Protein AF-K1RLB1-F1 (afdb_monomer_lite)

Foldseek 3Di:
DCCLLVNDPDPDDFDDDVNHTVVVVPPVSNVVDDDDDPDDDDDQADFQQRRQQVVCVVVVHDNVRSNVVSCVVCVVVVNNVRRGPGPNVD

Structure (mmCIF, N/CA/C/O backbone):
data_AF-K1RLB1-F1
#
_entry.id   AF-K1RLB1-F1
#
loop_
_atom_site.group_PDB
_atom_site.id
_atom_site.type_symbol
_atom_site.label_atom_id
_atom_site.label_alt_id
_atom_site.label_comp_id
_atom_site.label_asym_id
_atom_site.label_entity_id
_atom_site.label_seq_id
_atom_site.pdbx_PDB_ins_code
_atom_site.Cartn_x
_atom_site.Cartn_y
_atom_site.Cartn_z
_atom_site.occupancy
_atom_site.B_iso_or_equiv
_atom_site.auth_seq_id
_atom_site.auth_comp_id
_atom_site.auth_asym_id
_atom_site.auth_atom_id
_atom_site.pdbx_PDB_model_num
ATOM 1 N N . MET A 1 1 ? -7.207 9.605 9.628 1.00 85.94 1 MET A N 1
ATOM 2 C CA . MET A 1 1 ? -7.101 8.512 8.633 1.00 85.94 1 MET A CA 1
ATOM 3 C C . MET A 1 1 ? -6.893 7.124 9.240 1.00 85.94 1 MET A C 1
ATOM 5 O O . MET A 1 1 ? -7.615 6.215 8.864 1.00 85.94 1 MET A O 1
ATOM 9 N N . LYS A 1 2 ? -5.981 6.942 10.211 1.00 88.75 2 LYS A N 1
ATOM 10 C CA . LYS A 1 2 ? -5.686 5.622 10.817 1.00 88.75 2 LYS A CA 1
ATOM 11 C C . LYS A 1 2 ? -6.922 4.865 11.343 1.00 88.75 2 LYS A C 1
ATOM 13 O O . LYS A 1 2 ? -7.008 3.662 11.126 1.00 88.75 2 LYS A O 1
ATOM 18 N N . MET A 1 3 ? -7.895 5.565 11.940 1.00 92.94 3 MET A N 1
ATOM 19 C CA . MET A 1 3 ? -9.155 4.943 12.382 1.00 92.94 3 MET A CA 1
ATOM 20 C C . MET A 1 3 ? -9.987 4.379 11.223 1.00 92.94 3 MET A C 1
ATOM 22 O O . MET A 1 3 ? -10.409 3.230 11.266 1.00 92.94 3 MET A O 1
ATOM 26 N N . ILE A 1 4 ? -10.138 5.146 10.139 1.00 91.88 4 ILE A N 1
ATOM 27 C CA . ILE A 1 4 ? -10.851 4.697 8.933 1.00 91.88 4 ILE A CA 1
ATOM 28 C C . ILE A 1 4 ? -10.137 3.501 8.297 1.00 91.88 4 ILE A C 1
ATOM 30 O O . ILE A 1 4 ? -10.791 2.634 7.746 1.00 91.88 4 ILE A O 1
ATOM 34 N N . CYS A 1 5 ? -8.812 3.398 8.396 1.00 91.12 5 CYS A N 1
ATOM 35 C CA . CYS A 1 5 ? -8.056 2.262 7.861 1.00 91.12 5 CYS A CA 1
ATOM 36 C C . CYS A 1 5 ? -8.046 1.022 8.774 1.00 91.12 5 CYS A C 1
ATOM 38 O O . CYS A 1 5 ? -7.260 0.110 8.522 1.00 91.12 5 CYS A O 1
ATOM 40 N N . SER A 1 6 ? -8.868 0.968 9.831 1.00 88.25 6 SER A N 1
ATOM 41 C CA . SER A 1 6 ? -8.869 -0.094 10.857 1.00 88.25 6 SER A CA 1
ATOM 42 C C . SER A 1 6 ? -7.546 -0.251 11.630 1.00 88.25 6 SER A C 1
ATOM 44 O O . SER A 1 6 ? -7.300 -1.291 12.232 1.00 88.25 6 SER A O 1
ATOM 46 N N . LEU A 1 7 ? -6.678 0.770 11.614 1.00 87.88 7 LEU A N 1
ATOM 47 C CA . LEU A 1 7 ? -5.393 0.763 12.331 1.00 87.88 7 LEU A CA 1
ATOM 48 C C . LEU A 1 7 ? -5.510 1.294 13.765 1.00 87.88 7 LEU A C 1
ATOM 50 O O . LEU A 1 7 ? -4.583 1.140 14.554 1.00 87.88 7 LEU A O 1
ATOM 54 N N . LEU A 1 8 ? -6.615 1.966 14.086 1.00 91.06 8 LEU A N 1
ATOM 55 C CA . LEU A 1 8 ? -6.911 2.481 15.417 1.00 91.06 8 LEU A CA 1
ATOM 56 C C . LEU A 1 8 ? -8.413 2.356 15.670 1.00 91.06 8 LEU A C 1
ATOM 58 O O . LEU A 1 8 ? -9.211 2.735 14.814 1.00 91.06 8 LEU A O 1
ATOM 62 N N . THR A 1 9 ? -8.801 1.854 16.835 1.00 89.25 9 THR A N 1
ATOM 63 C CA . THR A 1 9 ? -10.215 1.762 17.213 1.00 89.25 9 THR A CA 1
ATOM 64 C C . THR A 1 9 ? -10.724 3.135 17.669 1.00 89.25 9 THR A C 1
ATOM 66 O O . THR A 1 9 ? -10.041 3.779 18.468 1.00 89.25 9 THR A O 1
ATOM 69 N N . PRO A 1 10 ? -11.889 3.613 17.190 1.00 91.81 10 PRO A N 1
ATOM 70 C CA . PRO A 1 10 ? -12.498 4.838 17.702 1.00 91.81 10 PRO A CA 1
ATOM 71 C C . PRO A 1 10 ? -12.833 4.714 19.190 1.00 91.81 10 PRO A C 1
ATOM 73 O O . PRO A 1 10 ? -13.374 3.699 19.620 1.00 91.81 10 PRO A O 1
ATOM 76 N N . THR A 1 11 ? -12.562 5.758 19.972 1.00 93.31 11 THR A N 1
ATOM 77 C CA . THR A 1 11 ? -12.961 5.807 21.390 1.00 93.31 11 THR A CA 1
ATOM 78 C C . THR A 1 11 ? -14.480 5.910 21.548 1.00 93.31 11 THR A C 1
ATOM 80 O O . THR A 1 11 ? -15.049 5.397 22.507 1.00 93.31 11 THR A O 1
ATOM 83 N N . SER A 1 12 ? -15.147 6.576 20.605 1.00 94.69 12 SER A N 1
ATOM 84 C CA . SER A 1 12 ? -16.600 6.711 20.540 1.00 94.69 12 SER A CA 1
ATOM 85 C C . SER A 1 12 ? -17.056 6.920 19.092 1.00 94.69 12 SER A C 1
ATOM 87 O O . SER A 1 12 ? -16.254 7.236 18.208 1.00 94.69 12 SER A O 1
ATOM 89 N N . GLY A 1 13 ? -18.354 6.731 18.847 1.00 93.81 13 GLY A N 1
ATOM 90 C CA . GLY A 1 13 ? -18.945 6.819 17.512 1.00 93.81 13 GLY A CA 1
ATOM 91 C C . GLY A 1 13 ? -18.734 5.561 16.667 1.00 93.81 13 GLY A C 1
ATOM 92 O O . GLY A 1 13 ? -18.281 4.526 17.152 1.00 93.81 13 GLY A O 1
ATOM 93 N N . LYS A 1 14 ? -19.116 5.650 15.391 1.00 93.25 14 LYS A N 1
ATOM 94 C CA . LYS A 1 14 ? -19.002 4.566 14.409 1.00 93.25 14 LYS A CA 1
ATOM 95 C C . LYS A 1 14 ? -18.473 5.110 13.094 1.00 93.25 14 LYS A C 1
ATOM 97 O O . LYS A 1 14 ? -18.722 6.264 12.752 1.00 93.25 14 LYS A O 1
ATOM 102 N N . ILE A 1 15 ? -17.764 4.265 12.355 1.00 94.69 15 ILE A N 1
ATOM 103 C CA . ILE A 1 15 ? -17.323 4.561 10.993 1.00 94.69 15 ILE A CA 1
ATOM 104 C C . ILE A 1 15 ? -18.093 3.627 10.071 1.00 94.69 15 ILE A C 1
ATOM 106 O O . ILE A 1 15 ? -18.081 2.413 10.270 1.00 94.69 15 ILE A O 1
ATOM 110 N N . LEU A 1 16 ? -18.774 4.206 9.086 1.00 94.44 16 LEU A N 1
ATOM 111 C CA . LEU A 1 16 ? -19.565 3.462 8.117 1.00 94.44 16 LEU A CA 1
ATOM 112 C C . LEU A 1 16 ? -18.867 3.476 6.753 1.00 94.44 16 LEU A C 1
ATOM 114 O O . LEU A 1 16 ? -18.397 4.527 6.317 1.00 94.44 16 LEU A O 1
ATOM 118 N N . CYS A 1 17 ? -18.834 2.330 6.077 1.00 92.50 17 CYS A N 1
ATOM 119 C CA . CYS A 1 17 ? -18.516 2.210 4.657 1.00 92.50 17 CYS A CA 1
ATOM 120 C C . CYS A 1 17 ? -19.780 1.739 3.941 1.00 92.50 17 CYS A C 1
ATOM 122 O O . CYS A 1 17 ? -20.322 0.698 4.301 1.00 92.50 17 CYS A O 1
ATOM 124 N N . ASP A 1 18 ? -20.285 2.525 2.989 1.00 90.50 18 ASP A N 1
ATOM 125 C CA . ASP A 1 18 ? -21.534 2.238 2.263 1.00 90.50 18 ASP A CA 1
ATOM 126 C C . ASP A 1 18 ? -22.721 1.897 3.189 1.00 90.50 18 ASP A C 1
ATOM 128 O O . ASP A 1 18 ? -23.535 1.018 2.920 1.00 90.50 18 ASP A O 1
ATOM 132 N N . GLY A 1 19 ? -22.804 2.593 4.329 1.00 92.44 19 GLY A N 1
ATOM 133 C CA . GLY A 1 19 ? -23.849 2.394 5.340 1.00 92.44 19 GLY A CA 1
ATOM 134 C C . GLY A 1 19 ? -23.614 1.223 6.303 1.00 92.44 19 GLY A C 1
ATOM 135 O O . GLY A 1 19 ? -24.352 1.100 7.279 1.00 92.44 19 GLY A O 1
ATOM 136 N N . GLN A 1 20 ? -22.577 0.406 6.098 1.00 92.19 20 GLN A N 1
ATOM 137 C CA . GLN A 1 20 ? -22.220 -0.711 6.973 1.00 92.19 20 GLN A CA 1
ATOM 138 C C . GLN A 1 20 ? -21.109 -0.330 7.959 1.00 92.19 20 GLN A C 1
ATOM 140 O O . GLN A 1 20 ? -20.134 0.323 7.599 1.00 92.19 20 GLN A O 1
ATOM 145 N N . ASP A 1 21 ? -21.239 -0.758 9.216 1.00 93.44 21 ASP A N 1
ATOM 146 C CA . ASP A 1 21 ? -20.215 -0.546 10.245 1.00 93.44 21 ASP A CA 1
ATOM 147 C C . ASP A 1 21 ? -18.935 -1.331 9.920 1.00 93.44 21 ASP A C 1
ATOM 149 O O . ASP A 1 21 ? -18.953 -2.565 9.846 1.00 93.44 21 ASP A O 1
ATOM 153 N N . ILE A 1 22 ? -17.809 -0.621 9.774 1.00 93.25 22 ILE A N 1
ATOM 154 C CA . ILE A 1 22 ? -16.518 -1.239 9.439 1.00 93.25 22 ILE A CA 1
ATOM 155 C C . ILE A 1 22 ? -16.030 -2.204 10.527 1.00 93.25 22 ILE A C 1
ATOM 157 O O . ILE A 1 22 ? -15.271 -3.127 10.229 1.00 93.25 22 ILE A O 1
ATOM 161 N N . GLY A 1 23 ? -16.471 -2.025 11.779 1.00 88.56 23 GLY A N 1
ATOM 162 C CA . GLY A 1 23 ? -16.165 -2.940 12.877 1.00 88.56 23 GLY A CA 1
ATOM 163 C C . GLY A 1 23 ? -16.795 -4.319 12.676 1.00 88.56 23 GLY A C 1
ATOM 164 O O . GLY A 1 23 ? -16.180 -5.326 13.018 1.00 88.56 23 GLY A O 1
ATOM 165 N N . GLY A 1 24 ? -17.979 -4.375 12.055 1.00 87.56 24 GLY A N 1
ATOM 166 C CA . GLY A 1 24 ? -18.670 -5.623 11.717 1.00 87.56 24 GLY A CA 1
ATOM 167 C C . GLY A 1 24 ? -18.148 -6.299 10.444 1.00 87.56 24 GLY A C 1
ATOM 168 O O . GLY A 1 24 ? -18.282 -7.508 10.300 1.00 87.56 24 GLY A O 1
ATOM 169 N N . MET A 1 25 ? -17.522 -5.542 9.537 1.00 89.81 25 MET A N 1
ATOM 170 C CA . MET A 1 25 ? -16.941 -6.063 8.287 1.00 89.81 25 MET A CA 1
ATOM 171 C C . MET A 1 25 ? -15.588 -6.767 8.494 1.00 89.81 25 MET A C 1
ATOM 173 O O . MET A 1 25 ? -15.128 -7.526 7.638 1.00 89.81 25 MET A O 1
ATOM 177 N N . GLY A 1 26 ? -14.910 -6.497 9.613 1.00 85.31 26 GLY A N 1
ATOM 178 C CA . GLY A 1 26 ? -13.657 -7.151 9.978 1.00 85.31 26 GLY A CA 1
ATOM 179 C C . GLY A 1 26 ? -12.553 -7.005 8.923 1.00 85.31 26 GLY A C 1
ATOM 180 O O . GLY A 1 26 ? -12.251 -5.915 8.437 1.00 85.31 26 GLY A O 1
ATOM 181 N N . GLY A 1 27 ? -11.894 -8.118 8.589 1.00 84.50 27 GLY A N 1
ATOM 182 C CA . GLY A 1 27 ? -10.763 -8.127 7.657 1.00 84.50 27 GLY A CA 1
ATOM 183 C C . GLY A 1 27 ? -11.135 -7.814 6.205 1.00 84.50 27 GLY A C 1
ATOM 184 O O . GLY A 1 27 ? -10.299 -7.274 5.479 1.00 84.50 27 GLY A O 1
ATOM 185 N N . GLU A 1 28 ? -12.370 -8.106 5.789 1.00 87.50 28 GLU A N 1
ATOM 186 C CA . GLU A 1 28 ? -12.821 -7.938 4.401 1.00 87.50 28 GLU A CA 1
ATOM 187 C C . GLU A 1 28 ? -12.886 -6.474 3.981 1.00 87.50 28 GLU A C 1
ATOM 189 O O . GLU A 1 28 ? -12.589 -6.143 2.834 1.00 87.50 28 GLU A O 1
ATOM 194 N N . TYR A 1 29 ? -13.157 -5.580 4.932 1.00 92.06 29 TYR A N 1
ATOM 195 C CA . TYR A 1 29 ? -13.134 -4.141 4.704 1.00 92.06 29 TYR A CA 1
ATOM 196 C C . TYR A 1 29 ? -11.800 -3.667 4.100 1.00 92.06 29 TYR A C 1
ATOM 198 O O . TYR A 1 29 ? -11.783 -2.845 3.183 1.00 92.06 29 TYR A O 1
ATOM 206 N N . ARG A 1 3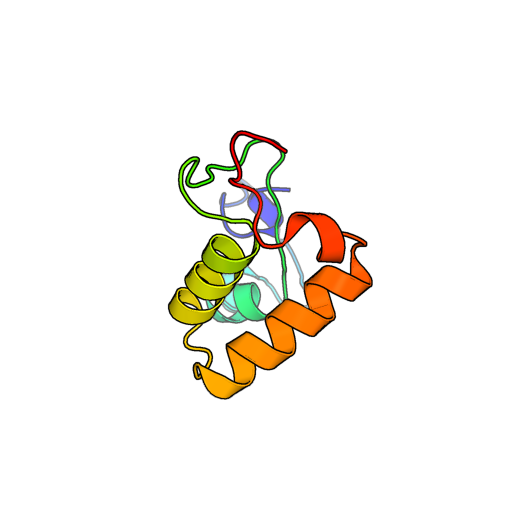0 ? -10.663 -4.258 4.502 1.00 89.31 30 ARG A N 1
ATOM 207 C CA . ARG A 1 30 ? -9.338 -3.908 3.952 1.00 89.31 30 ARG A CA 1
ATOM 208 C C . ARG A 1 30 ? -9.133 -4.315 2.489 1.00 89.31 30 ARG A C 1
ATOM 210 O O . ARG A 1 30 ? -8.155 -3.882 1.882 1.00 89.31 30 ARG A O 1
ATOM 217 N N . ASN A 1 31 ? -10.035 -5.104 1.905 1.00 89.12 31 ASN A N 1
ATOM 218 C CA . ASN A 1 31 ? -10.027 -5.392 0.470 1.00 89.12 31 ASN A CA 1
ATOM 219 C C . ASN A 1 31 ? -10.642 -4.255 -0.360 1.00 89.12 31 ASN A C 1
ATOM 221 O O . ASN A 1 31 ? -10.353 -4.162 -1.553 1.00 89.12 31 ASN A O 1
ATOM 225 N N . LEU A 1 32 ? 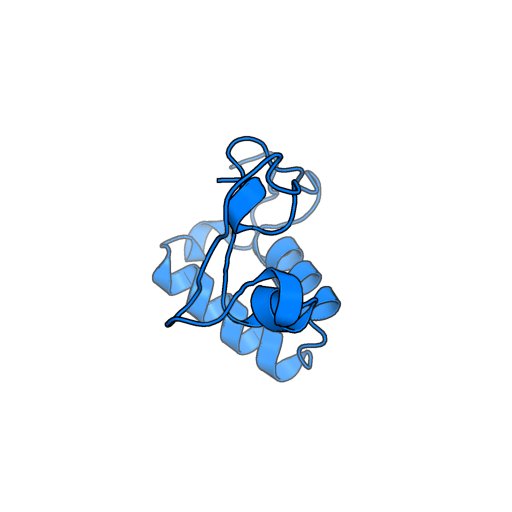-11.442 -3.386 0.266 1.00 90.62 32 LEU A N 1
ATOM 226 C CA . LEU A 1 32 ? -12.127 -2.263 -0.379 1.00 90.62 32 LEU A CA 1
ATOM 227 C C . LEU A 1 32 ? -11.293 -0.975 -0.381 1.00 90.62 32 LEU A C 1
ATOM 229 O O . LEU A 1 32 ? -11.583 -0.054 -1.139 1.00 90.62 32 LEU A O 1
ATOM 233 N N . LEU A 1 33 ? -10.240 -0.907 0.441 1.00 89.62 33 LEU A N 1
ATOM 234 C CA . LEU A 1 33 ? -9.439 0.301 0.628 1.00 89.62 33 LEU A CA 1
ATOM 235 C C . LEU A 1 33 ? -7.955 0.099 0.294 1.00 89.62 33 LEU A C 1
ATOM 237 O O . LEU A 1 33 ? -7.342 -0.925 0.596 1.00 89.62 33 LEU A O 1
ATOM 241 N N . GLY A 1 34 ? -7.354 1.128 -0.299 1.00 89.31 34 GLY A N 1
ATOM 242 C CA . GLY A 1 34 ? -5.907 1.281 -0.416 1.00 89.31 34 GLY A CA 1
ATOM 243 C C . GLY A 1 34 ? -5.447 2.430 0.473 1.00 89.31 34 GLY A C 1
ATOM 244 O O . GLY A 1 34 ? -5.968 3.534 0.355 1.00 89.31 34 GLY A O 1
ATOM 245 N N . TYR A 1 35 ? -4.479 2.185 1.357 1.00 90.44 35 TYR A N 1
ATOM 246 C CA . TYR A 1 35 ? -3.931 3.213 2.242 1.00 90.44 35 TYR A CA 1
ATOM 247 C C . TYR A 1 35 ? -2.420 3.343 2.053 1.00 90.44 35 TYR A C 1
ATOM 249 O O . TYR A 1 35 ? -1.692 2.361 2.191 1.00 90.44 35 TYR A O 1
ATOM 257 N N . LEU A 1 36 ? -1.963 4.562 1.759 1.00 89.19 36 LEU A N 1
ATOM 258 C CA . LEU A 1 36 ? -0.557 4.950 1.777 1.00 89.19 36 LEU A CA 1
ATOM 259 C C . LEU A 1 36 ? -0.348 5.917 2.956 1.00 89.19 36 LEU A C 1
ATOM 261 O O . LEU A 1 36 ? -0.875 7.031 2.922 1.00 89.19 36 LEU A O 1
ATOM 265 N N . PRO A 1 37 ? 0.355 5.500 4.021 1.00 87.62 37 PRO A N 1
ATOM 266 C CA . PRO A 1 37 ? 0.692 6.383 5.129 1.00 87.62 37 PRO A CA 1
ATOM 267 C C . PRO A 1 37 ? 1.599 7.542 4.694 1.00 87.62 37 PRO A C 1
ATOM 269 O O . PRO A 1 37 ? 2.344 7.420 3.726 1.00 87.62 37 PRO A O 1
ATOM 272 N N . GLN A 1 38 ? 1.585 8.633 5.465 1.00 86.81 38 GLN A N 1
ATOM 273 C CA . GLN A 1 38 ? 2.517 9.754 5.283 1.00 86.81 38 GLN A CA 1
ATOM 274 C C . GLN A 1 38 ? 3.974 9.309 5.465 1.00 86.81 38 GLN A C 1
ATOM 276 O O . GLN A 1 38 ? 4.833 9.648 4.661 1.00 86.81 38 GLN A O 1
ATOM 281 N N . GLU A 1 39 ? 4.223 8.504 6.495 1.00 84.44 39 GLU A N 1
ATOM 282 C CA . GLU A 1 39 ? 5.491 7.819 6.715 1.00 84.44 39 GLU A CA 1
ATOM 283 C C . GLU A 1 39 ? 5.259 6.328 6.512 1.00 84.44 39 GLU A C 1
ATOM 285 O O . GLU A 1 39 ? 4.516 5.698 7.270 1.00 84.44 39 GLU A O 1
ATOM 290 N N . PHE A 1 40 ? 5.862 5.758 5.474 1.00 83.38 40 PHE A N 1
ATOM 291 C CA . PHE A 1 40 ? 5.780 4.329 5.207 1.00 83.38 40 PHE A CA 1
ATOM 292 C C . PHE A 1 40 ? 7.176 3.723 5.129 1.00 83.38 40 PHE A C 1
ATOM 294 O O . PHE A 1 40 ? 8.101 4.294 4.553 1.00 83.38 40 PHE A O 1
ATOM 301 N N . GLY A 1 41 ? 7.314 2.532 5.707 1.00 84.12 41 GLY A N 1
ATOM 302 C CA . GLY A 1 41 ? 8.516 1.731 5.545 1.00 84.12 41 GLY A CA 1
ATOM 303 C C . GLY A 1 41 ? 8.602 1.198 4.117 1.00 84.12 41 GLY A C 1
ATOM 304 O O . GLY A 1 41 ? 7.638 0.638 3.588 1.00 84.12 41 GLY A O 1
ATOM 305 N N . PHE A 1 42 ? 9.770 1.338 3.502 1.00 85.75 42 PHE A N 1
ATOM 306 C CA . PHE A 1 42 ? 10.096 0.692 2.237 1.00 85.75 42 PHE A CA 1
ATOM 307 C C . PHE A 1 42 ? 11.428 -0.041 2.344 1.00 85.75 42 PHE A C 1
ATOM 309 O O . PHE A 1 42 ? 12.259 0.274 3.192 1.00 85.75 42 PHE A O 1
ATOM 316 N N . TYR A 1 43 ? 11.630 -1.023 1.468 1.0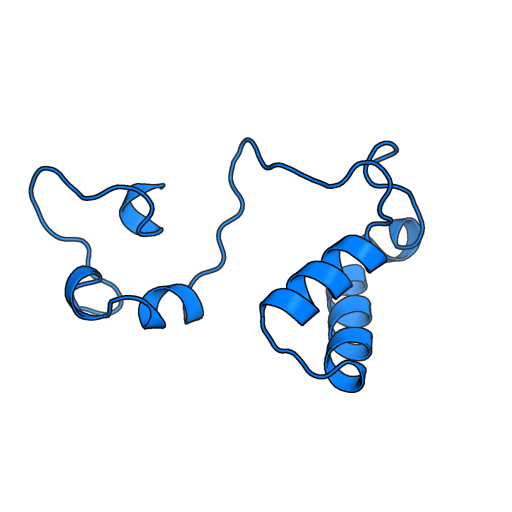0 91.50 43 TYR A N 1
ATOM 317 C CA . TYR A 1 43 ? 12.866 -1.798 1.399 1.00 91.50 43 TYR A CA 1
ATOM 318 C C . TYR A 1 43 ? 13.878 -1.046 0.522 1.00 91.50 43 TYR A C 1
ATOM 320 O O . TYR A 1 43 ? 13.699 -1.019 -0.698 1.00 91.50 43 TYR A O 1
ATOM 328 N N . PRO A 1 44 ? 14.935 -0.423 1.084 1.00 90.75 44 PRO A N 1
ATOM 329 C CA . PRO A 1 44 ? 15.785 0.512 0.336 1.00 90.75 44 PRO A CA 1
ATOM 330 C C . PRO A 1 44 ? 16.541 -0.141 -0.826 1.00 90.75 44 PRO A C 1
ATOM 332 O O . PRO A 1 44 ? 16.835 0.512 -1.830 1.00 90.75 44 PRO A O 1
ATOM 335 N N . GLU A 1 45 ? 16.842 -1.433 -0.679 1.00 94.81 45 GLU A N 1
ATOM 336 C CA . GLU A 1 45 ? 17.584 -2.227 -1.657 1.00 94.81 45 GLU A CA 1
ATOM 337 C C . GLU A 1 45 ? 16.705 -2.805 -2.771 1.00 94.81 45 GLU A C 1
ATOM 339 O O . GLU A 1 45 ? 17.238 -3.242 -3.791 1.00 94.81 45 GLU A O 1
ATOM 344 N N . PHE A 1 46 ? 15.378 -2.774 -2.617 1.00 96.56 46 PHE A N 1
ATOM 345 C CA . PHE A 1 46 ? 14.458 -3.243 -3.651 1.00 96.56 46 PHE A CA 1
ATOM 346 C C . PHE A 1 46 ? 14.376 -2.219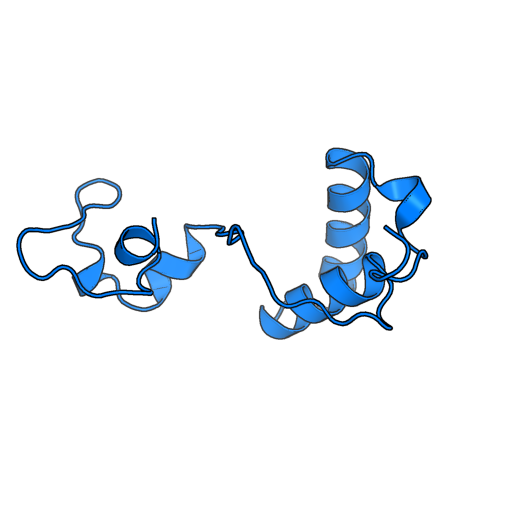 -4.777 1.00 96.56 46 PHE A C 1
ATOM 348 O O . PHE A 1 46 ? 14.462 -1.010 -4.541 1.00 96.56 46 PHE A O 1
ATOM 355 N N . THR A 1 47 ? 14.166 -2.685 -6.009 1.00 96.94 47 THR A N 1
ATOM 356 C CA . THR A 1 47 ? 13.691 -1.789 -7.066 1.00 96.94 47 THR A CA 1
ATOM 357 C C . THR A 1 47 ? 12.207 -1.469 -6.880 1.00 96.94 47 THR A C 1
ATOM 359 O O . THR A 1 47 ? 11.495 -2.189 -6.175 1.00 96.94 47 THR A O 1
ATOM 362 N N . VAL A 1 48 ? 11.700 -0.415 -7.531 1.00 95.81 48 VAL A N 1
ATOM 363 C CA . VAL A 1 48 ? 10.252 -0.103 -7.525 1.00 95.81 48 VAL A CA 1
ATOM 364 C C . VAL A 1 48 ? 9.432 -1.310 -7.971 1.00 95.81 48 VAL A C 1
ATOM 366 O O . VAL A 1 48 ? 8.413 -1.652 -7.369 1.00 95.81 48 VAL A O 1
ATOM 369 N N . LYS A 1 49 ? 9.890 -1.983 -9.028 1.00 96.75 49 LYS A N 1
ATOM 370 C CA . LYS A 1 49 ? 9.238 -3.177 -9.555 1.00 96.75 49 LYS A CA 1
ATOM 371 C C . LYS A 1 49 ? 9.269 -4.327 -8.550 1.00 96.75 49 LYS A C 1
ATOM 373 O O . LYS A 1 49 ? 8.237 -4.974 -8.374 1.00 96.75 49 LYS A O 1
ATOM 378 N N . ASP A 1 50 ? 10.398 -4.557 -7.882 1.00 96.50 50 ASP A N 1
ATOM 379 C CA . ASP A 1 50 ? 10.515 -5.612 -6.866 1.00 96.50 50 ASP A CA 1
ATOM 380 C C . ASP A 1 50 ? 9.594 -5.342 -5.682 1.00 96.50 50 ASP A C 1
ATOM 382 O O . ASP A 1 50 ? 8.903 -6.249 -5.226 1.00 96.50 50 ASP A O 1
ATOM 386 N N . TYR A 1 51 ? 9.506 -4.087 -5.236 1.00 95.56 51 TYR A N 1
ATOM 387 C CA . TYR A 1 51 ? 8.587 -3.688 -4.176 1.00 95.56 51 TYR A CA 1
ATOM 388 C C . TYR A 1 51 ? 7.130 -3.983 -4.552 1.00 95.56 51 TYR A C 1
ATOM 390 O O . TYR A 1 51 ? 6.405 -4.618 -3.790 1.00 95.56 51 TYR A O 1
ATOM 398 N N . LEU A 1 52 ? 6.701 -3.609 -5.761 1.00 95.69 52 LEU A N 1
ATOM 399 C CA . LEU A 1 52 ? 5.336 -3.882 -6.217 1.00 95.69 52 LEU A CA 1
ATOM 400 C C . LEU A 1 52 ? 5.053 -5.384 -6.389 1.00 95.69 52 LEU A C 1
ATOM 402 O O . LEU A 1 52 ? 3.949 -5.836 -6.080 1.00 95.69 52 LEU A O 1
ATOM 406 N N . LEU A 1 53 ? 6.029 -6.168 -6.858 1.00 97.06 53 LEU A N 1
ATOM 407 C CA . LEU A 1 53 ? 5.907 -7.627 -6.953 1.00 97.06 53 LEU A CA 1
ATOM 408 C C . LEU A 1 53 ? 5.856 -8.286 -5.570 1.00 97.06 53 LEU A C 1
ATOM 410 O O . LEU A 1 53 ? 5.065 -9.206 -5.371 1.00 97.06 53 LEU A O 1
ATOM 414 N N . TYR A 1 54 ? 6.634 -7.788 -4.611 1.00 95.50 54 TYR A N 1
ATOM 415 C CA . TYR A 1 54 ? 6.601 -8.226 -3.220 1.00 95.50 54 TYR A CA 1
ATOM 416 C C . TYR A 1 54 ? 5.227 -7.974 -2.587 1.00 95.50 54 TYR A C 1
ATOM 418 O O . TYR A 1 54 ? 4.608 -8.901 -2.067 1.00 95.50 54 TYR A O 1
ATOM 426 N N . ILE A 1 55 ? 4.679 -6.761 -2.728 1.00 93.88 55 ILE A N 1
ATOM 427 C CA . ILE A 1 55 ? 3.320 -6.445 -2.261 1.00 93.88 55 ILE A CA 1
ATOM 428 C C . ILE A 1 55 ? 2.269 -7.331 -2.950 1.00 93.88 55 ILE A C 1
ATOM 430 O O . ILE A 1 55 ? 1.320 -7.784 -2.308 1.00 93.88 55 ILE A O 1
ATOM 434 N N . ALA A 1 56 ? 2.425 -7.615 -4.246 1.00 96.06 56 ALA A N 1
ATOM 435 C CA . ALA A 1 56 ? 1.523 -8.512 -4.967 1.00 96.06 56 ALA A CA 1
ATOM 436 C C . ALA A 1 56 ? 1.573 -9.954 -4.428 1.00 96.06 56 ALA A C 1
ATOM 438 O O . ALA A 1 56 ? 0.524 -10.591 -4.327 1.00 96.06 56 ALA A O 1
ATOM 439 N N . ALA A 1 57 ? 2.757 -10.443 -4.045 1.00 96.25 57 ALA A N 1
ATOM 440 C CA . ALA A 1 57 ? 2.928 -11.752 -3.421 1.00 96.25 57 ALA A CA 1
ATOM 441 C C . ALA A 1 57 ? 2.258 -11.818 -2.040 1.00 96.25 57 ALA A C 1
ATOM 443 O O . ALA A 1 57 ? 1.520 -12.765 -1.779 1.00 96.25 57 ALA A O 1
ATOM 444 N N . LEU A 1 58 ? 2.415 -10.784 -1.202 1.00 93.06 58 LEU A N 1
ATOM 445 C CA . LEU A 1 58 ? 1.716 -10.687 0.091 1.00 93.06 58 LEU A CA 1
ATOM 446 C C . LEU A 1 58 ? 0.187 -10.678 -0.063 1.00 93.06 58 LEU A C 1
ATOM 448 O O . LEU A 1 58 ? -0.530 -11.191 0.789 1.00 93.06 58 LEU A O 1
ATOM 452 N N . LYS A 1 59 ? -0.318 -10.120 -1.168 1.00 90.69 59 LYS A N 1
ATOM 453 C CA . LYS A 1 59 ? -1.744 -10.137 -1.533 1.00 90.69 59 LYS A CA 1
ATOM 454 C C . LYS A 1 59 ? -2.192 -11.437 -2.223 1.00 90.69 59 LYS A C 1
ATOM 456 O O . LYS A 1 59 ? -3.324 -11.499 -2.693 1.00 90.69 59 LYS A O 1
ATOM 461 N N . GLY A 1 60 ? -1.327 -12.447 -2.342 1.00 94.44 60 GLY A N 1
ATOM 462 C CA . GLY A 1 60 ? -1.661 -13.739 -2.953 1.00 94.44 60 GLY A CA 1
ATOM 463 C C . GLY A 1 60 ? -1.904 -13.688 -4.467 1.00 94.44 60 GLY A C 1
ATOM 464 O O . GLY A 1 60 ? -2.554 -14.570 -5.029 1.00 94.44 60 GLY A O 1
ATOM 465 N N . ILE A 1 61 ? -1.413 -12.657 -5.163 1.00 96.25 61 ILE A N 1
ATOM 466 C CA . ILE A 1 61 ? -1.629 -12.505 -6.606 1.00 96.25 61 ILE A CA 1
ATOM 467 C C . ILE A 1 61 ? -0.685 -13.443 -7.364 1.00 96.25 61 ILE A C 1
ATOM 469 O O . ILE A 1 61 ? 0.534 -13.378 -7.210 1.00 96.25 61 ILE A O 1
ATOM 473 N N . ARG A 1 62 ? -1.241 -14.273 -8.257 1.00 97.19 62 ARG A N 1
ATOM 474 C CA . ARG A 1 62 ? -0.454 -15.199 -9.091 1.00 97.19 62 ARG A CA 1
ATOM 475 C C . ARG A 1 62 ? 0.651 -14.453 -9.862 1.00 97.19 62 ARG A C 1
ATOM 477 O O . ARG A 1 62 ? 0.349 -13.421 -10.473 1.00 97.19 62 ARG A O 1
ATOM 484 N N . PRO A 1 63 ? 1.886 -14.989 -9.955 1.00 95.25 63 PRO A N 1
ATOM 485 C CA . PRO A 1 63 ? 3.028 -14.278 -10.542 1.00 95.25 63 PRO A CA 1
ATOM 486 C C . PRO A 1 63 ? 2.795 -13.729 -11.955 1.00 95.25 63 PRO A C 1
ATOM 488 O O . PRO A 1 63 ? 3.225 -12.620 -12.274 1.00 95.25 63 PRO A O 1
ATOM 491 N N . ILE A 1 64 ? 2.083 -14.474 -12.805 1.00 95.44 64 ILE A N 1
ATOM 492 C CA . ILE A 1 64 ? 1.791 -14.052 -14.182 1.00 95.44 64 ILE A CA 1
ATOM 493 C C . ILE A 1 64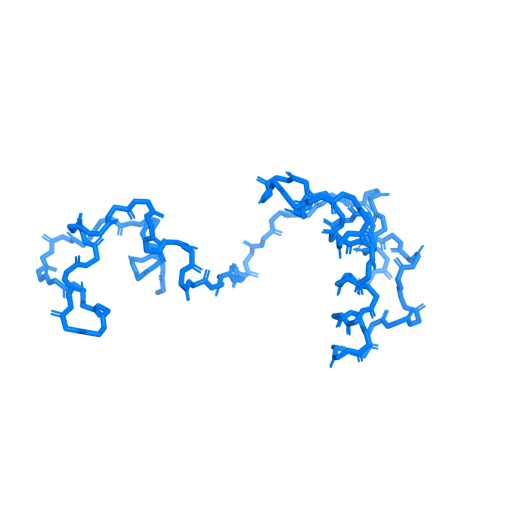 ? 0.858 -12.830 -14.230 1.00 95.44 64 ILE A C 1
ATOM 495 O O . ILE A 1 64 ? 1.071 -11.907 -15.017 1.00 95.44 64 ILE A O 1
ATOM 499 N N . VAL A 1 65 ? -0.126 -12.781 -13.327 1.00 97.88 65 VAL A N 1
ATOM 500 C CA . VAL A 1 65 ? -1.068 -11.663 -13.189 1.00 97.88 65 VAL A CA 1
ATOM 501 C C . VAL A 1 65 ? -0.363 -10.467 -12.555 1.00 97.88 65 VAL A C 1
ATOM 503 O O . VAL A 1 65 ? -0.512 -9.341 -13.033 1.00 97.88 65 VAL A O 1
ATOM 506 N N . ALA A 1 66 ? 0.455 -10.713 -11.527 1.00 97.94 66 ALA A N 1
ATOM 507 C CA . ALA A 1 66 ? 1.233 -9.690 -10.841 1.00 97.94 66 ALA A CA 1
ATOM 508 C C . ALA A 1 66 ? 2.146 -8.935 -11.817 1.00 97.94 66 ALA A C 1
ATOM 510 O O . ALA A 1 66 ? 2.059 -7.713 -11.899 1.00 97.94 66 ALA A O 1
ATOM 511 N N . LYS A 1 67 ? 2.937 -9.641 -12.640 1.00 96.69 67 LYS A N 1
ATOM 512 C CA . LYS A 1 67 ? 3.834 -9.015 -13.632 1.00 96.69 67 LYS A CA 1
ATOM 513 C C . LYS A 1 67 ? 3.092 -8.072 -14.585 1.00 96.69 67 LYS A C 1
ATOM 515 O O . LYS A 1 67 ? 3.526 -6.938 -14.788 1.00 96.69 67 LYS A O 1
ATOM 520 N N . LYS A 1 68 ? 1.950 -8.505 -15.133 1.00 97.50 68 LYS A N 1
ATOM 521 C CA . LYS A 1 68 ? 1.129 -7.677 -16.033 1.00 97.50 68 LYS A CA 1
ATOM 522 C C . LYS A 1 68 ? 0.550 -6.457 -15.308 1.00 97.50 68 LYS A C 1
ATOM 524 O O . LYS A 1 68 ? 0.588 -5.350 -15.842 1.00 97.50 68 LYS A O 1
ATOM 529 N N . LYS A 1 69 ? 0.045 -6.648 -14.085 1.00 97.38 69 LYS A N 1
ATOM 530 C CA . LYS A 1 69 ? -0.559 -5.581 -13.275 1.00 97.38 69 LYS A CA 1
ATOM 531 C C . LYS A 1 69 ? 0.470 -4.535 -12.844 1.00 97.38 69 LYS A C 1
ATOM 533 O O . LYS A 1 69 ? 0.190 -3.349 -12.968 1.00 97.38 69 LYS A O 1
ATOM 538 N N . VAL A 1 70 ? 1.662 -4.955 -12.421 1.00 97.75 70 VAL A N 1
ATOM 539 C CA . VAL A 1 70 ? 2.759 -4.056 -12.027 1.00 97.75 70 VAL A CA 1
ATOM 540 C C . VAL A 1 70 ? 3.183 -3.160 -13.187 1.00 97.75 70 VAL A C 1
ATOM 542 O O . VAL A 1 70 ? 3.226 -1.945 -13.022 1.00 97.75 70 VAL A O 1
ATOM 545 N N . ASN A 1 71 ? 3.408 -3.723 -14.377 1.00 96.62 71 ASN A N 1
ATOM 546 C CA . ASN A 1 71 ? 3.775 -2.924 -15.551 1.00 96.62 71 ASN A CA 1
ATOM 547 C C . ASN A 1 71 ? 2.685 -1.900 -15.914 1.00 96.62 71 ASN A C 1
ATOM 549 O O . ASN A 1 71 ? 2.999 -0.753 -16.224 1.00 96.62 71 ASN A O 1
ATOM 553 N N . LYS A 1 72 ? 1.406 -2.295 -15.831 1.00 97.88 72 LYS A N 1
ATOM 554 C CA . LYS A 1 72 ? 0.276 -1.384 -16.064 1.00 97.88 72 LYS A CA 1
ATOM 555 C C . LYS A 1 72 ? 0.250 -0.243 -15.042 1.00 97.88 72 LYS A C 1
ATOM 557 O O . LYS A 1 72 ? 0.106 0.909 -15.436 1.00 97.88 72 LYS A O 1
ATOM 562 N N . LEU A 1 73 ? 0.399 -0.555 -13.755 1.00 97.12 73 LEU A N 1
ATOM 563 C CA . LEU A 1 73 ? 0.370 0.442 -12.681 1.00 97.12 73 LEU A CA 1
ATOM 564 C C . LEU A 1 73 ? 1.528 1.434 -12.801 1.00 97.12 73 LEU A C 1
ATO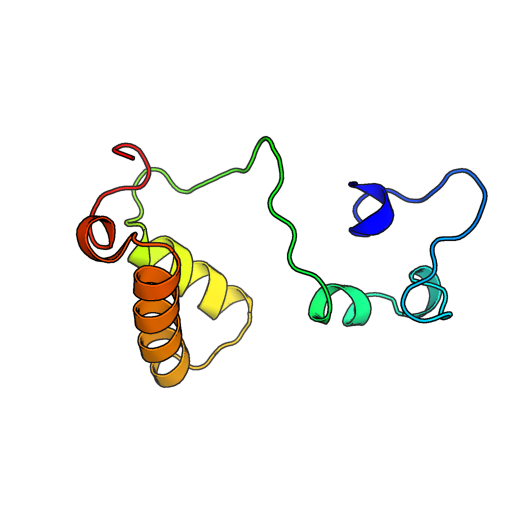M 566 O O . LEU A 1 73 ? 1.298 2.633 -12.714 1.00 97.12 73 LEU A O 1
ATOM 570 N N . LEU A 1 74 ? 2.745 0.954 -13.075 1.00 97.38 74 LEU A N 1
ATOM 571 C CA . LEU A 1 74 ? 3.915 1.813 -13.284 1.00 97.38 74 LEU A CA 1
ATOM 572 C C . LEU A 1 74 ? 3.699 2.822 -14.416 1.00 97.38 74 LEU A C 1
ATOM 574 O O . LEU A 1 74 ? 4.087 3.979 -14.276 1.00 97.38 74 LEU A O 1
ATOM 578 N N . ALA A 1 75 ? 3.047 2.406 -15.503 1.00 97.56 75 ALA A N 1
ATOM 579 C CA . ALA A 1 75 ? 2.686 3.312 -16.587 1.00 97.56 75 ALA A CA 1
ATOM 580 C C . ALA A 1 75 ? 1.630 4.338 -16.154 1.00 97.56 75 ALA A C 1
ATOM 582 O O . ALA A 1 75 ? 1.780 5.518 -16.456 1.00 97.56 75 ALA A O 1
ATOM 583 N N . GLN A 1 76 ? 0.605 3.911 -15.410 1.00 97.50 76 GLN A N 1
ATOM 584 C CA . GLN A 1 76 ? -0.465 4.794 -14.930 1.00 97.50 76 GLN A CA 1
ATOM 585 C C . GLN A 1 76 ? 0.040 5.903 -14.001 1.00 97.50 76 GLN A C 1
ATOM 587 O O . GLN A 1 76 ? -0.477 7.012 -14.061 1.00 97.50 76 GLN A O 1
ATOM 592 N N . VAL A 1 77 ? 1.052 5.624 -13.175 1.00 95.50 77 VAL A N 1
ATOM 593 C CA . VAL A 1 77 ? 1.639 6.619 -12.259 1.00 95.50 77 VAL A CA 1
ATOM 594 C C . VAL A 1 77 ? 2.902 7.291 -12.813 1.00 95.50 77 VAL A C 1
ATOM 596 O O . VAL A 1 77 ? 3.615 7.962 -12.076 1.00 95.50 77 VAL A O 1
ATOM 599 N N . GLY A 1 78 ? 3.227 7.093 -14.097 1.00 95.94 78 GLY A N 1
ATOM 600 C CA . GLY A 1 78 ? 4.380 7.736 -14.742 1.00 95.94 78 GLY A CA 1
ATOM 601 C C . GLY A 1 78 ? 5.759 7.234 -14.285 1.00 95.94 78 GLY A C 1
ATOM 602 O O . GLY A 1 78 ? 6.776 7.846 -14.605 1.00 95.94 78 GLY A O 1
ATOM 603 N N . LEU A 1 79 ? 5.833 6.101 -13.581 1.00 95.94 79 LEU A N 1
ATOM 604 C CA . LEU A 1 79 ? 7.072 5.553 -13.012 1.00 95.94 79 LEU A CA 1
ATOM 605 C C . LEU A 1 79 ? 7.749 4.485 -13.881 1.00 95.94 79 LEU A C 1
ATOM 607 O O . LEU A 1 79 ? 8.729 3.877 -13.451 1.00 95.94 79 LEU A O 1
ATOM 611 N N . SER A 1 80 ? 7.303 4.266 -15.121 1.00 96.44 80 SER A N 1
ATOM 612 C CA . SER A 1 80 ? 7.892 3.259 -16.022 1.00 96.44 80 SER A CA 1
ATOM 613 C C . SER A 1 80 ? 9.415 3.381 -16.169 1.00 96.44 80 SER A C 1
ATOM 615 O O . SER A 1 80 ? 10.118 2.374 -16.126 1.00 96.44 80 SER A O 1
ATOM 617 N N . LYS A 1 81 ? 9.954 4.606 -16.275 1.00 95.94 81 LYS A N 1
ATOM 618 C CA . LYS A 1 81 ? 11.409 4.849 -16.388 1.00 95.94 81 LYS A CA 1
ATOM 619 C C . LYS A 1 81 ? 12.175 4.575 -15.087 1.00 95.94 81 LYS A C 1
ATOM 621 O O . LYS A 1 81 ? 13.385 4.373 -15.117 1.00 95.94 81 LYS A O 1
ATOM 626 N N . ALA A 1 82 ? 11.486 4.578 -13.948 1.00 96.06 82 ALA A N 1
ATOM 627 C CA . ALA A 1 82 ? 12.060 4.320 -12.632 1.00 96.06 82 ALA A CA 1
ATOM 628 C C . ALA A 1 82 ? 11.873 2.866 -12.168 1.00 96.06 82 ALA A C 1
ATOM 630 O O . ALA A 1 82 ? 12.365 2.513 -11.103 1.00 96.06 82 ALA A O 1
ATOM 631 N N . ALA A 1 83 ? 11.220 2.008 -12.963 1.00 95.94 83 ALA A N 1
ATOM 632 C CA . ALA A 1 83 ? 10.848 0.646 -12.571 1.00 95.94 83 ALA A CA 1
ATOM 633 C C . ALA A 1 83 ? 12.007 -0.175 -11.976 1.00 95.94 83 ALA A C 1
ATOM 635 O O . ALA A 1 83 ? 11.819 -0.876 -10.985 1.00 95.94 83 ALA A O 1
ATOM 636 N N . ASN A 1 84 ? 13.204 -0.052 -12.559 1.00 96.50 84 ASN A N 1
ATOM 637 C CA . ASN A 1 84 ? 14.404 -0.789 -12.149 1.00 96.50 84 ASN A CA 1
ATOM 638 C C . ASN A 1 84 ? 15.346 0.036 -11.248 1.00 96.50 84 ASN A C 1
ATOM 640 O O . ASN A 1 84 ? 16.457 -0.401 -10.953 1.00 96.50 84 ASN A O 1
ATOM 644 N N . LYS A 1 85 ? 14.951 1.246 -10.827 1.00 96.69 85 LYS A N 1
ATOM 645 C CA . LYS A 1 85 ? 15.721 2.033 -9.856 1.00 96.69 85 LYS A CA 1
ATOM 646 C C . LYS A 1 85 ? 15.460 1.504 -8.451 1.00 96.69 85 LYS A C 1
ATOM 648 O O . LYS A 1 85 ? 14.330 1.143 -8.127 1.00 96.69 85 LYS A O 1
ATOM 653 N N . LYS A 1 86 ? 16.506 1.491 -7.620 1.00 95.81 86 LYS A N 1
ATOM 654 C CA . LYS A 1 86 ? 16.393 1.186 -6.188 1.00 95.81 86 LYS A CA 1
ATOM 655 C C . LYS A 1 86 ? 15.546 2.243 -5.481 1.00 95.81 86 LYS A C 1
ATOM 657 O O . LYS A 1 86 ? 15.719 3.427 -5.764 1.00 95.81 86 LYS A O 1
ATOM 662 N N . MET A 1 87 ? 14.722 1.822 -4.524 1.00 92.56 87 MET A N 1
ATOM 663 C CA . MET A 1 87 ? 13.836 2.694 -3.744 1.00 92.56 87 MET A CA 1
ATOM 664 C C . MET A 1 87 ? 14.592 3.824 -3.028 1.00 92.56 87 MET A C 1
ATOM 666 O O . MET A 1 87 ? 14.097 4.939 -2.981 1.00 92.56 87 MET A O 1
ATOM 670 N N . ARG A 1 88 ? 15.828 3.593 -2.552 1.00 92.06 88 ARG A N 1
ATOM 671 C CA . ARG A 1 88 ? 16.669 4.650 -1.940 1.00 92.06 88 ARG A CA 1
ATOM 672 C C . ARG A 1 88 ? 17.072 5.780 -2.903 1.00 92.06 88 ARG A C 1
ATOM 674 O O . ARG A 1 88 ? 17.517 6.827 -2.455 1.00 92.06 88 ARG A O 1
ATOM 681 N N . LYS A 1 89 ? 17.027 5.541 -4.217 1.00 86.88 89 LYS A N 1
ATOM 682 C CA . LYS A 1 89 ? 17.484 6.485 -5.255 1.00 86.88 89 LYS A CA 1
ATOM 683 C C . LYS A 1 89 ? 16.323 7.213 -5.947 1.00 86.88 89 LYS A C 1
ATOM 685 O O . LYS A 1 89 ? 16.524 7.746 -7.042 1.00 86.88 89 LYS A O 1
ATOM 690 N N . LEU A 1 90 ? 15.127 7.130 -5.372 1.00 78.81 90 LEU A N 1
ATOM 691 C CA . LEU A 1 90 ? 13.943 7.859 -5.813 1.00 78.81 90 LEU A CA 1
ATOM 692 C C . LEU A 1 90 ? 13.784 9.163 -5.051 1.00 78.81 90 LEU A C 1
ATOM 694 O O . LEU A 1 90 ? 14.184 9.195 -3.869 1.00 78.81 90 LEU A O 1
#

InterPro domains:
  IPR003439 ABC transporter-like, ATP-binding domain [PF00005] (1-87)
  IPR027417 P-loop containing nucleoside triphosphate hydrolase [G3DSA:3.40.50.300] (1-90)
  IPR027417 P-loop containing nucleoside triphosphate hydrolase [SSF52540] (1-90)

Secondary structure (DSSP, 8-state):
-TTTTTSS--SSS--EETTEEHHHHTTGGGGT-----SS----TTSBHHHHHHHHHHHTT--HHHHHHHHHHHHHHTT-GGGTTSBGGG-

pLDDT: mean 92.72, std 4.17, range [78.81, 97.94]

Organism: NCBI:txid408170

Sequence (90 aa):
MKMICSLLTPTSGKILCDGQDIGGMGGEYRNLLGYLPQEFGFYPEFTVKDYLLYIAALKGIRPIVAKKKVNKLLAQVGLSKAANKKMRKL

Radius of gyration: 16.24 Å; chains: 1; bounding box: 41×25×38 Å